Protein AF-A0A1Q6V0K1-F1 (afdb_monomer_lite)

pLDDT: mean 70.64, std 15.36, range [44.47, 91.25]

Sequence (95 aa):
MIAILKREWKSYFQNITGWLFIAAVLALYGLYFLAYNLRAGYPYVSYTLSAISFIMLIAVPILTMRSMAEERHSRTDQLVLTAPVSLGKMIFGKL

Structure (mmCIF, N/CA/C/O backbone):
data_AF-A0A1Q6V0K1-F1
#
_entry.id   AF-A0A1Q6V0K1-F1
#
loop_
_atom_site.group_PDB
_atom_site.id
_atom_site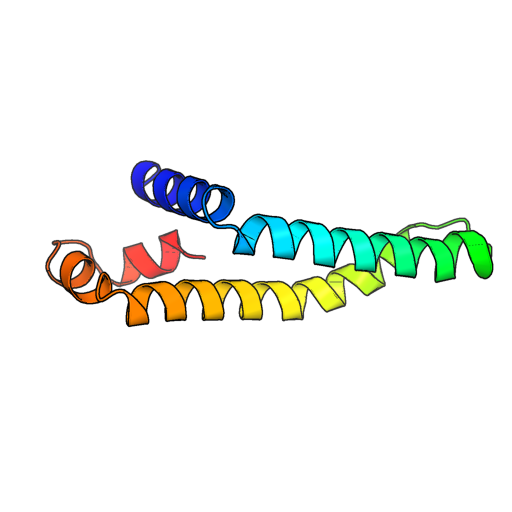.type_symbol
_atom_site.label_atom_id
_atom_site.label_alt_id
_atom_site.label_comp_id
_atom_site.label_asym_id
_atom_site.label_entity_id
_atom_site.label_seq_id
_atom_site.pdbx_PDB_ins_code
_atom_site.Cartn_x
_atom_site.Cartn_y
_atom_site.Cartn_z
_atom_site.occupancy
_atom_site.B_iso_or_equiv
_atom_site.auth_seq_id
_atom_site.auth_comp_id
_atom_site.auth_asym_id
_atom_site.auth_atom_id
_atom_site.pdbx_PDB_model_num
ATOM 1 N N . MET A 1 1 ? -6.475 6.824 24.960 1.00 48.66 1 MET A N 1
ATOM 2 C CA . MET A 1 1 ? -6.339 7.097 23.510 1.00 48.66 1 MET A CA 1
ATOM 3 C C . MET A 1 1 ? -5.386 6.109 22.839 1.00 48.66 1 MET A C 1
ATOM 5 O O . MET A 1 1 ? -5.873 5.295 22.071 1.00 48.66 1 MET A O 1
ATOM 9 N N . ILE A 1 2 ? -4.098 6.049 23.209 1.00 53.91 2 ILE A N 1
ATOM 10 C CA . ILE A 1 2 ? -3.128 5.073 22.651 1.00 53.91 2 ILE A CA 1
ATOM 11 C C . ILE A 1 2 ? -3.545 3.609 22.878 1.00 53.91 2 ILE A C 1
ATOM 13 O O . ILE A 1 2 ? -3.302 2.765 22.028 1.00 53.91 2 ILE A O 1
ATOM 17 N N . ALA A 1 3 ? -4.215 3.294 23.992 1.00 54.78 3 ALA A N 1
ATOM 18 C CA . ALA A 1 3 ? -4.642 1.925 24.294 1.00 54.78 3 ALA A CA 1
ATOM 19 C C . ALA A 1 3 ? -5.667 1.353 23.293 1.00 54.78 3 ALA A C 1
ATOM 21 O O . ALA A 1 3 ? -5.628 0.158 23.019 1.00 54.78 3 ALA A O 1
ATOM 22 N N . ILE A 1 4 ? -6.546 2.194 22.728 1.00 58.28 4 ILE A N 1
ATOM 23 C CA . ILE A 1 4 ? -7.543 1.765 21.732 1.00 58.28 4 ILE A CA 1
ATOM 24 C C . ILE A 1 4 ? -6.850 1.578 20.382 1.00 58.28 4 ILE A C 1
ATOM 26 O O . ILE A 1 4 ? -6.929 0.495 19.821 1.00 58.28 4 ILE A O 1
ATOM 30 N N . LEU A 1 5 ? -6.051 2.558 19.942 1.00 57.84 5 LEU A N 1
ATOM 31 C CA . LEU A 1 5 ? -5.259 2.450 18.711 1.00 57.84 5 LEU A CA 1
ATOM 32 C C . LEU A 1 5 ? -4.309 1.240 18.741 1.00 57.84 5 LEU A C 1
ATOM 34 O O . LEU A 1 5 ? -4.196 0.510 17.767 1.00 57.84 5 LEU A O 1
ATOM 38 N N . LYS A 1 6 ? -3.664 0.974 19.883 1.00 55.91 6 LYS A N 1
ATOM 39 C CA . LYS A 1 6 ? -2.777 -0.183 20.072 1.00 55.91 6 LYS A CA 1
ATOM 40 C C . LYS A 1 6 ? -3.545 -1.506 20.040 1.00 55.91 6 LYS A C 1
ATOM 42 O O . LYS A 1 6 ? -2.997 -2.500 19.570 1.00 55.91 6 LYS A O 1
ATOM 47 N N . ARG A 1 7 ? -4.790 -1.534 20.531 1.00 64.69 7 ARG A N 1
ATOM 48 C CA . ARG A 1 7 ? -5.667 -2.711 20.446 1.00 64.69 7 ARG A CA 1
ATOM 49 C C . ARG A 1 7 ? -6.103 -2.960 19.003 1.00 64.69 7 ARG A C 1
ATOM 51 O O . ARG A 1 7 ? -5.989 -4.090 18.552 1.00 64.69 7 ARG A O 1
ATOM 58 N N . GLU A 1 8 ? -6.519 -1.914 18.294 1.00 61.75 8 GLU A N 1
ATOM 59 C CA . GLU A 1 8 ? -6.896 -1.950 16.873 1.00 61.75 8 GLU A CA 1
ATOM 60 C C . GLU A 1 8 ? -5.728 -2.421 16.000 1.00 61.75 8 GLU A C 1
ATOM 62 O O . GLU A 1 8 ? -5.853 -3.398 15.270 1.00 61.75 8 GLU A O 1
ATOM 67 N N . TRP A 1 9 ? -4.550 -1.806 16.148 1.00 60.59 9 TRP A N 1
ATOM 68 C CA . TRP A 1 9 ? -3.332 -2.210 15.440 1.00 60.59 9 TRP A CA 1
ATOM 69 C C . TRP A 1 9 ? -2.980 -3.670 15.708 1.00 60.59 9 TRP A C 1
ATOM 71 O O . TRP A 1 9 ? -2.704 -4.426 14.781 1.00 60.59 9 TRP A O 1
ATOM 81 N N . LYS A 1 10 ? -3.024 -4.098 16.973 1.00 60.69 10 LYS A N 1
ATOM 82 C CA . LYS A 1 10 ? -2.747 -5.494 17.314 1.00 60.69 10 LYS A CA 1
ATOM 83 C C . LYS A 1 10 ? -3.794 -6.437 16.714 1.00 60.69 10 LYS A C 1
ATOM 85 O O . LYS A 1 10 ? -3.413 -7.495 16.234 1.00 60.69 10 LYS A O 1
ATOM 90 N N . SER A 1 11 ? -5.064 -6.036 16.680 1.00 63.69 11 SER A N 1
ATOM 91 C CA . SER A 1 11 ? -6.151 -6.787 16.043 1.00 63.69 11 SER A CA 1
ATOM 92 C C . SER A 1 11 ? -5.920 -6.945 14.535 1.00 63.69 11 SER A C 1
ATOM 94 O O . SER A 1 11 ? -5.977 -8.064 14.029 1.00 63.69 11 SER A O 1
ATOM 96 N N . TYR A 1 12 ? -5.531 -5.874 13.829 1.00 63.69 12 TYR A N 1
ATOM 97 C CA . TYR A 1 12 ? -5.212 -5.921 12.394 1.00 63.69 12 TYR A CA 1
ATOM 98 C C . TYR A 1 12 ? -4.086 -6.908 12.060 1.00 63.69 12 TYR A C 1
ATOM 100 O O . TYR A 1 12 ? -4.183 -7.623 11.067 1.00 63.69 12 TYR A O 1
ATOM 108 N N . PHE A 1 13 ? -3.038 -6.980 12.888 1.00 63.59 13 PHE A N 1
ATOM 109 C CA . PHE A 1 13 ? -1.919 -7.912 12.682 1.00 63.59 13 PHE A CA 1
ATOM 110 C C . PHE A 1 13 ? -2.155 -9.319 13.255 1.00 63.59 13 PHE A C 1
ATOM 112 O O . PHE A 1 13 ? -1.416 -10.244 12.915 1.00 63.59 13 PHE A O 1
ATOM 119 N N . GLN A 1 14 ? -3.154 -9.499 14.123 1.00 64.19 14 GLN A N 1
ATOM 120 C CA . GLN A 1 14 ? -3.559 -10.810 14.643 1.00 64.19 14 GLN A CA 1
ATOM 121 C C . GLN A 1 14 ? -4.558 -11.519 13.729 1.00 64.19 14 GLN A C 1
ATOM 123 O O . GLN A 1 14 ? -4.640 -12.746 13.760 1.00 64.19 14 GLN A O 1
ATOM 128 N N . ASN A 1 15 ? -5.289 -10.771 12.904 1.00 65.38 15 ASN A N 1
ATOM 129 C CA . ASN A 1 15 ? -6.246 -11.332 11.968 1.00 65.38 15 ASN A CA 1
ATOM 130 C C . ASN A 1 15 ? -5.572 -11.665 10.626 1.00 65.38 15 ASN A C 1
ATOM 132 O O . ASN A 1 15 ? -4.805 -10.872 10.075 1.00 65.38 15 ASN A O 1
ATOM 136 N N . ILE A 1 16 ? -5.889 -12.836 10.061 1.00 72.00 16 ILE A N 1
ATOM 137 C CA . ILE A 1 16 ? -5.330 -13.313 8.778 1.00 72.00 16 ILE A CA 1
ATOM 138 C C . ILE A 1 16 ? -5.598 -12.322 7.629 1.00 72.00 16 ILE A C 1
ATOM 140 O O . ILE A 1 16 ? -4.851 -12.252 6.655 1.00 72.00 16 ILE A O 1
ATOM 144 N N . THR A 1 17 ? -6.658 -11.523 7.758 1.00 72.19 17 THR A N 1
ATOM 145 C CA . THR A 1 17 ? -7.109 -10.541 6.773 1.00 72.19 17 THR A CA 1
ATOM 146 C C . THR A 1 17 ? -6.117 -9.397 6.580 1.00 72.19 17 THR A C 1
ATOM 148 O O . THR A 1 17 ? -5.915 -8.979 5.441 1.00 72.19 17 THR A O 1
ATOM 151 N N . GLY A 1 18 ? -5.449 -8.932 7.643 1.00 72.94 18 GLY A N 1
ATOM 152 C CA . GLY A 1 18 ? -4.428 -7.885 7.544 1.00 72.94 18 GLY A CA 1
ATOM 153 C C . GLY A 1 18 ? -3.203 -8.352 6.758 1.00 72.94 18 GLY A C 1
ATOM 154 O O . GLY A 1 18 ? -2.735 -7.660 5.853 1.00 72.94 18 GLY A O 1
ATOM 155 N N . TRP A 1 19 ? -2.738 -9.574 7.023 1.00 78.19 19 TRP A N 1
ATOM 156 C CA . TRP A 1 19 ? -1.638 -10.187 6.272 1.00 78.19 19 TRP A CA 1
ATOM 157 C C . TRP A 1 19 ? -1.997 -10.436 4.807 1.00 78.19 19 TRP A C 1
ATOM 159 O O . TRP A 1 19 ? -1.191 -10.152 3.921 1.00 78.19 19 TRP A O 1
ATOM 169 N N . LEU A 1 20 ? -3.218 -10.906 4.540 1.00 79.50 20 LEU A N 1
ATOM 170 C CA . LEU A 1 20 ? -3.708 -11.121 3.180 1.00 79.50 20 LEU A CA 1
ATOM 171 C C . LEU A 1 20 ? -3.775 -9.806 2.388 1.00 79.50 20 LEU A C 1
ATOM 173 O O . LEU A 1 20 ? -3.424 -9.770 1.210 1.00 79.50 20 LEU A O 1
ATOM 177 N N . PHE A 1 21 ? -4.178 -8.716 3.043 1.00 80.81 21 PHE A N 1
ATOM 178 C CA . PHE A 1 21 ? -4.204 -7.388 2.439 1.00 80.81 21 PHE A CA 1
ATOM 179 C C . PHE A 1 21 ? -2.802 -6.888 2.083 1.00 80.81 21 PHE A C 1
ATOM 181 O O . PHE A 1 21 ? -2.574 -6.467 0.951 1.00 80.81 21 PHE A O 1
ATOM 188 N N . ILE A 1 22 ? -1.847 -6.992 3.014 1.00 82.50 22 ILE A N 1
ATOM 189 C CA . ILE A 1 22 ? -0.448 -6.614 2.767 1.00 82.50 22 ILE A CA 1
ATOM 190 C C . ILE A 1 22 ? 0.122 -7.420 1.591 1.00 82.50 22 ILE A C 1
ATOM 192 O O . ILE A 1 22 ? 0.743 -6.845 0.697 1.00 82.50 22 ILE A O 1
ATOM 196 N N . ALA A 1 23 ? -0.137 -8.730 1.550 1.00 86.00 23 ALA A N 1
ATOM 197 C CA . ALA A 1 23 ? 0.299 -9.596 0.459 1.00 86.00 23 ALA A CA 1
ATOM 198 C C . ALA A 1 23 ? -0.315 -9.189 -0.893 1.00 86.00 23 ALA A C 1
ATOM 200 O O . ALA A 1 23 ? 0.402 -9.108 -1.889 1.00 86.00 23 ALA A O 1
ATOM 201 N N . ALA A 1 24 ? -1.616 -8.882 -0.935 1.00 86.81 24 ALA A N 1
ATOM 202 C CA . ALA A 1 24 ? -2.296 -8.447 -2.155 1.00 86.81 24 ALA A CA 1
ATOM 203 C C . ALA A 1 24 ? -1.758 -7.104 -2.675 1.00 86.81 24 ALA A C 1
ATOM 205 O O . ALA A 1 24 ? -1.486 -6.963 -3.868 1.00 86.81 24 ALA A O 1
ATOM 206 N N . VAL A 1 25 ? -1.549 -6.130 -1.785 1.00 86.56 25 VAL A N 1
ATOM 207 C CA . VAL A 1 25 ? -0.985 -4.820 -2.142 1.00 86.56 25 VAL A CA 1
ATOM 208 C C . VAL A 1 25 ? 0.446 -4.964 -2.665 1.00 86.56 25 VAL A C 1
ATOM 210 O O . VAL A 1 25 ? 0.779 -4.379 -3.695 1.00 86.56 25 VAL A O 1
ATOM 213 N N . LEU A 1 26 ? 1.281 -5.778 -2.013 1.00 88.75 26 LEU A N 1
ATOM 214 C CA . LEU A 1 26 ? 2.645 -6.056 -2.473 1.00 88.75 26 LEU A CA 1
ATOM 215 C C . LEU A 1 26 ? 2.669 -6.779 -3.825 1.00 88.75 26 LEU A C 1
ATOM 217 O O . LEU A 1 26 ? 3.490 -6.445 -4.677 1.00 88.75 26 LEU A O 1
ATOM 221 N N . ALA A 1 27 ? 1.764 -7.733 -4.049 1.00 91.12 27 ALA A N 1
ATOM 222 C CA . ALA A 1 27 ? 1.652 -8.429 -5.328 1.00 91.12 27 ALA A CA 1
ATOM 223 C C . ALA A 1 27 ? 1.269 -7.466 -6.463 1.00 91.12 27 ALA A C 1
ATOM 225 O O . ALA A 1 27 ? 1.894 -7.483 -7.524 1.00 91.12 27 ALA A O 1
ATOM 226 N N . LEU A 1 28 ? 0.295 -6.579 -6.226 1.00 89.94 28 LEU A N 1
ATOM 227 C CA . LEU A 1 28 ? -0.083 -5.539 -7.184 1.00 89.94 28 LEU A CA 1
ATOM 228 C C . LEU A 1 28 ? 1.075 -4.570 -7.444 1.00 89.94 28 LEU A C 1
ATOM 230 O O . LEU A 1 28 ? 1.348 -4.253 -8.601 1.00 89.94 28 LEU A O 1
ATOM 234 N N . TYR A 1 29 ? 1.805 -4.161 -6.403 1.00 90.06 29 TYR A N 1
ATOM 235 C CA . TYR A 1 29 ? 3.013 -3.346 -6.555 1.00 90.06 29 TYR A CA 1
ATOM 236 C C . TYR A 1 29 ? 4.052 -4.015 -7.445 1.00 90.06 29 TYR A C 1
ATOM 238 O O . TYR A 1 29 ? 4.516 -3.403 -8.405 1.00 90.06 29 TYR A O 1
ATOM 246 N N . GLY A 1 30 ? 4.377 -5.279 -7.170 1.00 89.50 30 GLY A N 1
ATOM 247 C CA . GLY A 1 30 ? 5.320 -6.051 -7.973 1.00 89.50 30 GLY A CA 1
ATOM 248 C C . GLY A 1 30 ? 4.881 -6.162 -9.434 1.00 89.50 30 GLY A C 1
ATOM 249 O O . GLY A 1 30 ? 5.704 -6.015 -10.335 1.00 89.50 30 GLY A O 1
ATOM 250 N N . LEU A 1 31 ? 3.581 -6.341 -9.681 1.00 91.25 31 LEU A N 1
ATOM 251 C CA . LEU A 1 31 ? 3.020 -6.439 -11.029 1.00 91.25 31 LEU A CA 1
ATOM 252 C C . LEU A 1 31 ? 3.149 -5.114 -11.797 1.00 91.25 31 LEU A C 1
ATOM 254 O O . LEU A 1 31 ? 3.642 -5.109 -12.926 1.00 91.25 31 LEU A O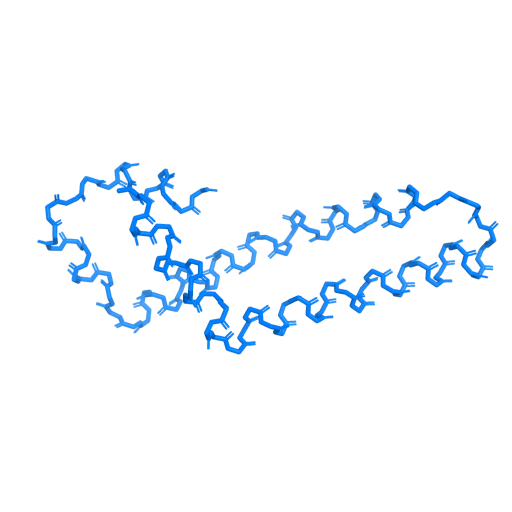 1
ATOM 258 N N . TYR A 1 32 ? 2.795 -3.980 -11.184 1.00 89.19 32 TYR A N 1
ATOM 259 C CA . TYR A 1 32 ? 2.972 -2.659 -11.801 1.00 89.19 32 TYR A CA 1
ATOM 260 C C . TYR A 1 32 ? 4.441 -2.266 -11.954 1.00 89.19 32 TYR A C 1
ATOM 262 O O . TYR A 1 32 ? 4.806 -1.601 -12.925 1.00 89.19 32 TYR A O 1
ATOM 270 N N . PHE A 1 33 ? 5.300 -2.672 -11.021 1.00 89.62 33 PHE A N 1
ATOM 271 C CA . PHE A 1 33 ? 6.738 -2.470 -11.134 1.00 89.62 33 PHE A CA 1
ATOM 272 C C . PHE A 1 33 ? 7.299 -3.237 -12.333 1.00 89.62 33 PHE A C 1
ATOM 274 O O . PHE A 1 33 ? 8.030 -2.670 -13.145 1.00 89.62 33 PHE A O 1
ATOM 281 N N . LEU A 1 34 ? 6.891 -4.498 -12.498 1.00 91.25 34 LEU A N 1
ATOM 282 C CA . LEU A 1 34 ? 7.300 -5.326 -13.623 1.00 91.25 34 LEU A CA 1
ATOM 283 C C . LEU A 1 34 ? 6.767 -4.792 -14.958 1.00 91.25 34 LEU A C 1
ATOM 285 O O . LEU A 1 34 ? 7.494 -4.792 -15.948 1.00 91.25 34 LEU A O 1
ATOM 289 N N . ALA A 1 35 ? 5.532 -4.295 -14.995 1.00 90.25 35 ALA A N 1
ATOM 290 C CA . ALA A 1 35 ? 4.953 -3.709 -16.199 1.00 90.25 35 ALA A CA 1
ATOM 291 C C . ALA A 1 35 ? 5.670 -2.412 -16.626 1.00 90.25 35 ALA A C 1
ATOM 293 O O . ALA A 1 35 ? 6.082 -2.294 -17.780 1.00 90.25 35 ALA A O 1
ATOM 294 N N . TYR A 1 36 ? 5.853 -1.456 -15.710 1.00 89.00 36 TYR A N 1
ATOM 295 C CA . TYR A 1 36 ? 6.402 -0.140 -16.054 1.00 89.00 36 TYR A CA 1
ATOM 296 C C . TYR A 1 36 ? 7.934 -0.097 -16.081 1.00 89.00 36 TYR A C 1
ATOM 298 O O . TYR A 1 36 ? 8.510 0.400 -17.046 1.00 89.00 36 TYR A O 1
ATOM 306 N N . ASN A 1 37 ? 8.609 -0.619 -15.057 1.00 88.00 37 ASN A N 1
ATOM 307 C CA . ASN A 1 37 ? 10.064 -0.477 -14.950 1.00 88.00 37 ASN A CA 1
ATOM 308 C C . ASN A 1 37 ? 10.787 -1.588 -15.719 1.00 88.00 37 ASN A C 1
ATOM 310 O O . ASN A 1 37 ? 11.729 -1.306 -16.451 1.00 88.00 37 ASN A O 1
ATOM 314 N N . LEU A 1 38 ? 10.336 -2.846 -15.602 1.00 86.88 38 LEU A N 1
ATOM 315 C CA . LEU A 1 38 ? 11.032 -3.981 -16.229 1.00 86.88 38 LEU A CA 1
ATOM 316 C C . LEU A 1 38 ? 10.623 -4.221 -17.690 1.00 86.88 38 LEU A C 1
ATOM 318 O O . LEU A 1 38 ? 11.487 -4.506 -18.512 1.00 86.88 38 LEU A O 1
ATOM 322 N N . ARG A 1 39 ? 9.330 -4.125 -18.033 1.00 89.56 39 ARG A N 1
ATOM 323 C CA . ARG A 1 39 ? 8.856 -4.354 -19.411 1.00 89.56 39 ARG A CA 1
ATOM 324 C C . ARG A 1 39 ? 8.910 -3.107 -20.283 1.00 89.56 39 ARG A C 1
ATOM 326 O O . ARG A 1 39 ? 9.411 -3.184 -21.397 1.00 89.56 39 ARG A O 1
ATOM 333 N N . ALA A 1 40 ? 8.375 -1.986 -19.805 1.00 85.94 40 ALA A N 1
ATOM 334 C CA . ALA A 1 40 ? 8.361 -0.745 -20.580 1.00 85.94 40 ALA A CA 1
ATOM 335 C C . ALA A 1 40 ? 9.677 0.052 -20.482 1.00 85.94 40 ALA A C 1
ATOM 337 O O . ALA A 1 40 ? 9.870 0.997 -21.242 1.00 85.94 40 ALA A O 1
ATOM 338 N N . GLY A 1 41 ? 10.594 -0.340 -19.588 1.00 85.50 41 GLY A N 1
ATOM 339 C CA . GLY A 1 41 ? 11.932 0.248 -19.487 1.00 85.50 41 GLY A CA 1
ATOM 340 C C . GLY A 1 41 ? 11.956 1.659 -18.899 1.00 85.50 41 GLY A C 1
ATOM 341 O O . GLY A 1 41 ? 12.935 2.380 -19.089 1.00 85.50 41 GLY A O 1
ATOM 342 N N . TYR A 1 42 ? 10.898 2.083 -18.198 1.00 84.81 42 TYR A N 1
ATOM 343 C CA . TYR A 1 42 ? 10.906 3.381 -17.532 1.00 84.81 42 TYR A CA 1
ATOM 344 C C . TYR A 1 42 ? 11.885 3.358 -16.347 1.00 84.81 42 TYR A C 1
ATOM 346 O O . TYR A 1 42 ? 11.760 2.499 -15.478 1.00 84.81 42 TYR A O 1
ATOM 354 N N . PRO A 1 43 ? 12.817 4.323 -16.246 1.00 85.12 43 PRO A N 1
ATOM 355 C CA . PRO A 1 43 ? 13.757 4.400 -15.126 1.00 85.12 43 PRO A CA 1
ATOM 356 C C . PRO A 1 43 ? 13.127 5.007 -13.861 1.00 85.12 43 PRO A C 1
ATOM 358 O O . PRO A 1 43 ? 13.777 5.107 -12.822 1.00 85.12 43 PRO A O 1
ATOM 361 N N . TYR A 1 44 ? 11.869 5.450 -13.946 1.00 84.56 44 TYR A N 1
ATOM 362 C CA . TYR A 1 44 ? 11.184 6.154 -12.874 1.00 84.56 44 TYR A CA 1
ATOM 363 C C . TYR A 1 44 ? 10.138 5.269 -12.195 1.00 84.56 44 TYR A C 1
ATOM 365 O O . TYR A 1 44 ? 9.075 4.979 -12.748 1.00 84.56 44 TYR A O 1
ATOM 373 N N . VAL A 1 45 ? 10.390 4.960 -10.923 1.00 86.31 45 VAL A N 1
ATOM 374 C CA . VAL A 1 45 ? 9.454 4.232 -10.048 1.00 86.31 45 VAL A CA 1
ATOM 375 C C . VAL A 1 45 ? 8.185 5.047 -9.753 1.00 86.31 45 VAL A C 1
ATOM 377 O O . VAL A 1 45 ? 7.164 4.488 -9.355 1.00 86.31 45 VAL A O 1
ATOM 380 N N . SER A 1 46 ? 8.206 6.362 -9.996 1.00 87.38 46 SER A N 1
ATOM 381 C CA . SER A 1 46 ? 7.070 7.264 -9.773 1.00 87.38 46 SER A CA 1
ATOM 382 C C . SER A 1 46 ? 5.799 6.836 -10.513 1.00 87.38 46 SER A C 1
ATOM 384 O O . SER A 1 46 ? 4.712 7.000 -9.964 1.00 87.38 46 SER A O 1
ATOM 386 N N . TYR A 1 47 ? 5.907 6.231 -11.700 1.00 85.44 47 TYR A N 1
ATOM 387 C CA . TYR A 1 47 ? 4.747 5.727 -12.445 1.00 85.44 47 TYR A CA 1
ATOM 388 C C . TYR A 1 47 ? 4.064 4.556 -11.732 1.00 85.44 47 TYR A C 1
ATOM 390 O O . TYR A 1 47 ? 2.847 4.559 -11.546 1.00 85.44 47 TYR A O 1
ATOM 398 N N . THR A 1 48 ? 4.849 3.587 -11.259 1.00 87.19 48 THR A N 1
ATOM 399 C CA . THR A 1 48 ? 4.352 2.472 -10.441 1.00 87.19 48 THR A CA 1
ATOM 400 C C . THR A 1 48 ? 3.754 2.975 -9.129 1.00 87.19 48 THR A C 1
ATOM 402 O O . THR A 1 48 ? 2.692 2.507 -8.720 1.00 87.19 48 THR A O 1
ATOM 405 N N . LEU A 1 49 ? 4.403 3.951 -8.488 1.00 86.69 49 LEU A N 1
ATOM 406 C CA . LEU A 1 49 ? 3.917 4.543 -7.244 1.00 86.69 49 LEU A CA 1
ATOM 407 C C . LEU A 1 49 ? 2.578 5.266 -7.452 1.00 86.69 49 LEU A C 1
ATOM 409 O O . LEU A 1 49 ? 1.646 5.067 -6.683 1.00 86.69 49 LEU A O 1
ATOM 413 N N . SER A 1 50 ? 2.451 6.055 -8.519 1.00 88.50 50 SER A N 1
ATOM 414 C CA . SER A 1 50 ? 1.216 6.773 -8.846 1.00 88.50 50 SER A CA 1
ATOM 415 C C . SER A 1 50 ? 0.056 5.812 -9.128 1.00 88.50 50 SER A C 1
ATOM 417 O O . SER A 1 50 ? -1.037 5.992 -8.588 1.00 88.50 50 SER A O 1
ATOM 419 N N . ALA A 1 51 ? 0.308 4.740 -9.889 1.00 85.75 51 ALA A N 1
ATOM 420 C CA . ALA A 1 51 ? -0.687 3.703 -10.151 1.00 85.75 51 ALA A CA 1
ATOM 421 C C . ALA A 1 51 ? -1.160 3.021 -8.856 1.00 85.75 51 ALA A C 1
ATOM 423 O O . ALA A 1 51 ? -2.358 2.799 -8.668 1.00 85.75 51 ALA A O 1
ATOM 424 N N . ILE A 1 52 ? -0.242 2.736 -7.924 1.00 88.50 52 ILE A N 1
ATOM 425 C CA . ILE A 1 52 ? -0.622 2.091 -6.667 1.00 88.50 52 ILE A CA 1
ATOM 426 C C . ILE A 1 52 ? -1.309 3.030 -5.680 1.00 88.50 52 ILE A C 1
ATOM 428 O O . ILE A 1 52 ? -2.161 2.576 -4.921 1.00 88.50 52 ILE A O 1
ATOM 432 N N . SER A 1 53 ? -1.007 4.331 -5.707 1.00 86.19 53 SER A N 1
ATOM 433 C CA . SER A 1 53 ? -1.724 5.329 -4.907 1.00 86.19 53 SER A CA 1
ATOM 434 C C . SER A 1 53 ? -3.218 5.352 -5.238 1.00 86.19 53 SER A C 1
ATOM 436 O O . SER A 1 53 ? -4.044 5.448 -4.331 1.00 86.19 53 SER A O 1
ATOM 438 N N . PHE A 1 54 ? -3.579 5.194 -6.514 1.00 84.25 54 PHE A N 1
ATOM 439 C CA . PHE A 1 54 ? -4.981 5.090 -6.920 1.00 84.25 54 PHE A CA 1
ATOM 440 C C . PHE A 1 54 ? -5.652 3.825 -6.365 1.00 84.25 54 PHE A C 1
ATOM 442 O O . PHE A 1 54 ? -6.779 3.868 -5.879 1.00 84.25 54 PHE A O 1
ATOM 449 N N . ILE A 1 55 ? -4.939 2.697 -6.368 1.00 84.38 55 ILE A N 1
ATOM 450 C CA . ILE A 1 55 ? -5.441 1.440 -5.796 1.00 84.38 55 ILE A CA 1
ATOM 451 C C . ILE A 1 55 ? -5.597 1.557 -4.280 1.00 84.38 55 ILE A C 1
ATOM 453 O O . ILE A 1 55 ? -6.614 1.128 -3.747 1.00 84.38 55 ILE A O 1
ATOM 457 N N . MET A 1 56 ? -4.638 2.176 -3.588 1.00 82.38 56 MET A N 1
ATOM 458 C CA . MET A 1 56 ? -4.709 2.449 -2.148 1.00 82.38 56 MET A CA 1
ATOM 459 C C . MET A 1 56 ? -5.950 3.270 -1.781 1.00 82.38 56 MET A C 1
ATOM 461 O O . MET A 1 56 ? -6.600 2.961 -0.786 1.00 82.38 56 MET A O 1
ATOM 465 N N . LEU A 1 57 ? -6.330 4.255 -2.601 1.00 84.12 57 LEU A N 1
ATOM 466 C CA . LEU A 1 57 ? -7.539 5.059 -2.387 1.00 84.12 57 LEU A CA 1
ATOM 467 C C . LEU A 1 57 ? -8.827 4.230 -2.359 1.00 84.12 57 LEU A C 1
ATOM 469 O O . LEU A 1 57 ? -9.771 4.612 -1.678 1.00 84.12 57 LEU A O 1
ATOM 473 N N . ILE A 1 58 ? -8.868 3.103 -3.070 1.00 80.50 58 ILE A N 1
ATOM 474 C CA . ILE A 1 58 ? -10.009 2.179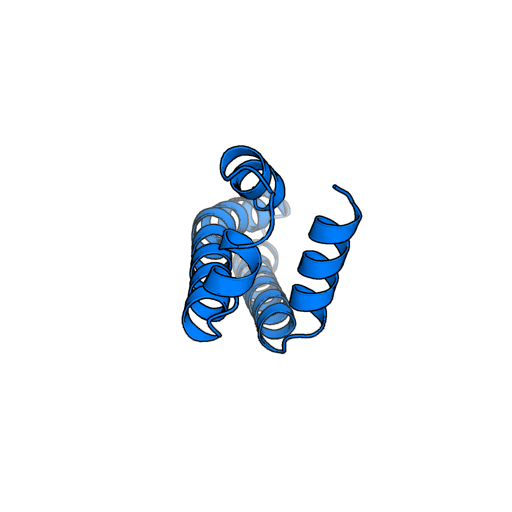 -3.076 1.00 80.50 58 ILE A CA 1
ATOM 475 C C . ILE A 1 58 ? -9.826 1.094 -2.005 1.00 80.50 58 ILE A C 1
ATOM 477 O O . ILE A 1 58 ? -10.763 0.736 -1.292 1.00 80.50 58 ILE A O 1
ATOM 481 N N . ALA A 1 59 ? -8.605 0.589 -1.856 1.00 78.12 59 ALA A N 1
ATOM 482 C CA . ALA A 1 59 ? -8.266 -0.497 -0.950 1.00 78.12 59 ALA A CA 1
ATOM 483 C C . ALA A 1 59 ? -8.420 -0.101 0.528 1.00 78.12 59 ALA A C 1
ATOM 485 O O . ALA A 1 59 ? -8.885 -0.915 1.324 1.00 78.12 59 ALA A O 1
ATOM 486 N N . VAL A 1 60 ? -8.085 1.143 0.893 1.00 78.06 60 VAL A N 1
ATOM 487 C CA . VAL A 1 60 ? -8.209 1.655 2.268 1.00 78.06 60 VAL A CA 1
ATOM 488 C C . VAL A 1 60 ? -9.675 1.696 2.729 1.00 78.06 60 VAL A C 1
ATOM 490 O O . VAL A 1 60 ? -9.963 1.076 3.752 1.00 78.06 60 VAL A O 1
ATOM 493 N N . PRO A 1 61 ? -10.626 2.315 1.995 1.00 75.94 61 PRO A N 1
ATOM 494 C CA . PRO A 1 61 ? -12.050 2.248 2.323 1.00 75.94 61 PRO A CA 1
ATOM 495 C C . PRO A 1 61 ? -12.598 0.824 2.408 1.00 75.94 61 PRO A C 1
ATOM 497 O O . PRO A 1 61 ? -13.401 0.522 3.283 1.00 75.94 61 PRO A O 1
ATOM 500 N N . ILE A 1 62 ? -12.172 -0.073 1.514 1.00 76.69 62 ILE A N 1
ATOM 501 C CA . ILE A 1 62 ? -12.625 -1.470 1.538 1.00 76.69 62 ILE A CA 1
ATOM 502 C C . ILE A 1 62 ? -12.151 -2.166 2.818 1.00 76.69 62 ILE A C 1
ATOM 504 O O . ILE A 1 62 ? -12.929 -2.875 3.460 1.00 76.69 62 ILE A O 1
ATOM 508 N N . LEU A 1 63 ? -10.892 -1.951 3.209 1.00 72.31 63 LEU A N 1
ATOM 509 C CA . LEU A 1 63 ? -10.342 -2.507 4.441 1.00 72.31 63 LEU A CA 1
ATOM 510 C C . LEU A 1 63 ? -11.074 -1.955 5.672 1.00 72.31 63 LEU A C 1
ATOM 512 O O . LEU A 1 63 ? -11.465 -2.732 6.544 1.00 72.31 63 LEU A O 1
ATOM 516 N N . THR A 1 64 ? -11.298 -0.639 5.733 1.00 71.62 64 THR A N 1
ATOM 517 C CA . THR A 1 64 ? -11.981 -0.003 6.867 1.00 71.62 64 THR A CA 1
ATOM 518 C C . THR A 1 64 ? -13.441 -0.432 6.957 1.00 71.62 64 THR A C 1
ATOM 520 O O . THR A 1 64 ? -13.884 -0.823 8.034 1.00 71.62 64 THR A O 1
ATOM 523 N N . MET A 1 65 ? -14.181 -0.470 5.844 1.00 72.44 65 MET A N 1
ATOM 524 C CA . MET A 1 65 ? -15.565 -0.960 5.820 1.00 72.44 65 MET A CA 1
ATOM 525 C C . MET A 1 65 ? -15.663 -2.422 6.254 1.00 72.44 65 MET A C 1
ATOM 527 O O . MET A 1 65 ? -16.575 -2.775 7.000 1.00 72.44 65 MET A O 1
ATOM 531 N N . ARG A 1 66 ? -14.723 -3.275 5.828 1.00 69.69 66 ARG A N 1
ATOM 532 C CA . ARG A 1 66 ? -14.694 -4.680 6.249 1.00 69.69 66 ARG A CA 1
ATOM 533 C C . ARG A 1 66 ? -14.395 -4.820 7.739 1.00 69.69 66 ARG A C 1
ATOM 535 O O . ARG A 1 66 ? -15.086 -5.579 8.408 1.00 69.69 66 ARG A O 1
ATOM 542 N N . SER A 1 67 ? -13.419 -4.076 8.255 1.00 66.44 67 SER A N 1
ATOM 543 C CA . SER A 1 67 ? -13.099 -4.052 9.687 1.00 66.44 67 SER A CA 1
ATOM 544 C C . SER A 1 67 ? -14.313 -3.615 10.521 1.00 66.44 67 SER A C 1
ATOM 546 O O . SER A 1 67 ? -14.708 -4.295 11.467 1.00 66.44 67 SER A O 1
ATOM 548 N N . MET A 1 68 ? -15.012 -2.562 10.080 1.00 61.12 68 MET A N 1
ATOM 549 C CA . MET A 1 68 ? -16.254 -2.093 10.707 1.00 61.12 68 MET A CA 1
ATOM 550 C C . MET A 1 68 ? -17.399 -3.116 10.607 1.0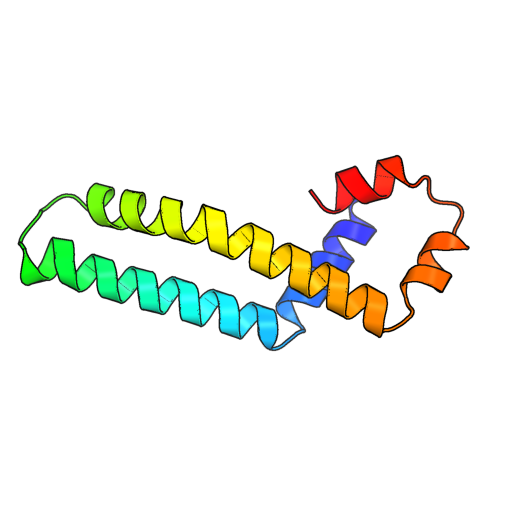0 61.12 68 MET A C 1
ATOM 552 O O . MET A 1 68 ? -18.202 -3.245 11.531 1.00 61.12 68 MET A O 1
ATOM 556 N N . ALA A 1 69 ? -17.496 -3.862 9.504 1.00 61.03 69 ALA A N 1
ATOM 557 C CA . ALA A 1 69 ? -18.486 -4.925 9.348 1.00 61.03 69 ALA A CA 1
ATOM 558 C C . ALA A 1 69 ? -18.185 -6.141 10.244 1.00 61.03 69 ALA A C 1
ATOM 560 O O . ALA A 1 69 ? -19.114 -6.720 10.807 1.00 61.03 69 ALA A O 1
ATOM 561 N N . GLU A 1 70 ? -16.911 -6.508 10.414 1.00 63.47 70 GLU A N 1
ATOM 562 C CA . GLU A 1 70 ? -16.473 -7.585 11.314 1.00 63.47 70 GLU A CA 1
ATOM 563 C C . GLU A 1 70 ? -16.764 -7.242 12.789 1.00 63.47 70 GLU A C 1
ATOM 565 O O . GLU A 1 70 ? -17.227 -8.106 13.541 1.00 63.47 70 GLU A O 1
ATOM 570 N N . GLU A 1 71 ? -16.612 -5.980 13.200 1.00 59.81 71 GLU A N 1
ATOM 571 C CA . GLU A 1 71 ? -17.021 -5.514 14.536 1.00 59.81 71 GLU A CA 1
ATOM 572 C C . GLU A 1 71 ? -18.542 -5.540 14.742 1.00 59.81 71 GLU A C 1
ATOM 574 O O . GLU A 1 71 ? -19.017 -6.009 15.784 1.00 59.81 71 GLU A O 1
ATOM 579 N N . ARG A 1 72 ? -19.310 -5.116 13.728 1.00 57.31 72 ARG A N 1
ATOM 580 C CA . ARG A 1 72 ? -20.780 -5.141 13.754 1.00 57.31 72 ARG A CA 1
ATOM 581 C C . ARG A 1 72 ? -21.329 -6.568 13.808 1.00 57.31 72 ARG A C 1
ATOM 583 O O . ARG A 1 72 ? -22.295 -6.836 14.523 1.00 57.31 72 ARG A O 1
ATOM 590 N N . HIS A 1 73 ? -20.695 -7.497 13.092 1.00 57.47 73 HIS A N 1
ATOM 591 C CA . HIS A 1 73 ? -21.040 -8.920 13.101 1.00 57.47 73 HIS A CA 1
ATOM 592 C C . HIS A 1 73 ? -20.691 -9.594 14.438 1.00 57.47 73 HIS A C 1
ATOM 594 O O . HIS A 1 73 ? -21.444 -10.435 14.927 1.00 57.47 73 HIS A O 1
ATOM 600 N N . SER A 1 74 ? -19.591 -9.185 15.078 1.00 58.84 74 SER A N 1
ATOM 601 C CA . SER A 1 74 ? -19.130 -9.746 16.358 1.00 58.84 74 SER A CA 1
ATOM 602 C C . SER A 1 74 ? -19.920 -9.252 17.583 1.00 58.84 74 SER A C 1
ATOM 604 O O . SER A 1 74 ? -19.608 -9.641 18.706 1.00 58.84 74 SER A O 1
ATOM 606 N N . ARG A 1 75 ? -20.947 -8.399 17.398 1.00 53.47 75 ARG A N 1
ATOM 607 C CA . ARG A 1 75 ? -21.742 -7.739 18.463 1.00 53.47 75 ARG A CA 1
ATOM 608 C C . ARG A 1 75 ? -20.910 -6.962 19.499 1.00 53.47 75 ARG A C 1
ATOM 610 O O . ARG A 1 75 ? -21.438 -6.559 20.535 1.00 53.47 75 ARG A O 1
ATOM 617 N N . THR A 1 76 ? -19.642 -6.671 19.213 1.00 53.81 76 THR A N 1
ATOM 618 C CA . THR A 1 76 ? -18.778 -5.842 20.068 1.00 53.81 76 THR A CA 1
ATOM 619 C C . THR A 1 76 ? -19.260 -4.389 20.113 1.00 53.81 76 THR A C 1
ATOM 621 O O . THR A 1 76 ? -18.989 -3.687 21.085 1.00 53.81 76 THR A O 1
ATOM 624 N N . ASP A 1 77 ? -20.044 -3.965 19.115 1.00 50.47 77 ASP A N 1
ATOM 625 C CA . ASP A 1 77 ? -20.708 -2.658 19.078 1.00 50.47 77 ASP A CA 1
ATOM 626 C C . ASP A 1 77 ? -21.552 -2.391 20.333 1.00 50.47 77 ASP A C 1
ATOM 628 O O . ASP A 1 77 ? -21.533 -1.276 20.850 1.00 50.47 77 ASP A O 1
ATOM 632 N N . GLN A 1 78 ? -22.235 -3.402 20.889 1.00 44.53 78 GLN A N 1
ATOM 633 C CA . GLN A 1 78 ? -23.023 -3.220 22.116 1.00 44.53 78 GLN A CA 1
ATOM 634 C C . GLN A 1 78 ? -22.137 -2.951 23.338 1.00 44.53 78 GLN A C 1
ATOM 636 O O . GLN A 1 78 ? -22.458 -2.069 24.125 1.00 44.53 78 GLN A O 1
ATOM 641 N N . LEU A 1 79 ? -20.995 -3.638 23.462 1.00 49.97 79 LEU A N 1
ATOM 642 C CA . LEU A 1 79 ? -20.039 -3.452 24.564 1.00 49.97 79 LEU A CA 1
ATOM 643 C C . LEU A 1 79 ? -19.329 -2.092 24.511 1.00 49.97 79 LEU A C 1
ATOM 645 O O . LEU A 1 79 ? -19.002 -1.524 25.553 1.00 49.97 79 LEU A O 1
ATOM 649 N N . VAL A 1 80 ? -19.094 -1.560 23.308 1.00 50.72 80 VAL A N 1
ATOM 650 C CA . VAL A 1 80 ? -18.464 -0.247 23.113 1.00 50.72 80 VAL A CA 1
ATOM 651 C C . VAL A 1 80 ? -19.480 0.894 23.280 1.00 50.72 80 V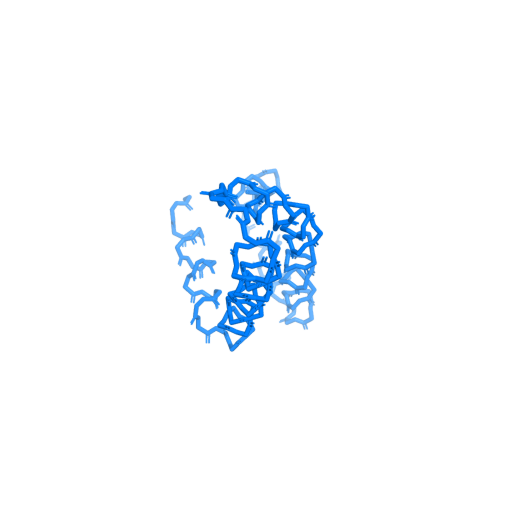AL A C 1
ATOM 653 O O . VAL A 1 80 ? -19.115 1.938 23.815 1.00 50.72 80 VAL A O 1
ATOM 656 N N . LEU A 1 81 ? -20.752 0.695 22.907 1.00 47.34 81 LEU A N 1
ATOM 657 C CA . LEU A 1 81 ? -21.841 1.667 23.104 1.00 47.34 81 LEU A CA 1
ATOM 658 C C . LEU A 1 81 ? -22.334 1.763 24.558 1.00 47.34 81 LEU A C 1
ATOM 660 O O . LEU A 1 81 ? -22.843 2.810 24.951 1.00 47.34 81 LEU A O 1
ATOM 664 N N . THR A 1 82 ? -22.179 0.710 25.370 1.00 48.03 82 THR A N 1
ATOM 665 C CA . THR A 1 82 ? -22.463 0.760 26.819 1.00 48.03 82 THR A CA 1
ATOM 666 C C . THR A 1 82 ? -21.286 1.269 27.651 1.00 48.03 82 THR A C 1
ATOM 668 O O . THR A 1 82 ? -21.454 1.580 28.829 1.00 48.03 82 THR A O 1
ATOM 671 N N . ALA A 1 83 ? -20.087 1.358 27.070 1.00 48.84 83 AL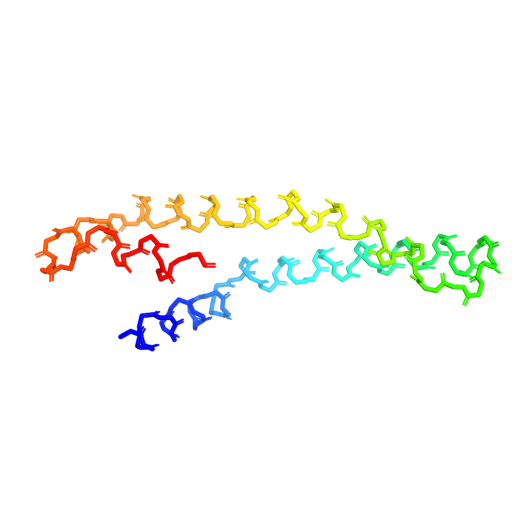A A N 1
ATOM 672 C CA . ALA A 1 83 ? -18.950 2.003 27.713 1.00 48.84 83 ALA A CA 1
ATOM 673 C C . ALA A 1 83 ? -19.100 3.536 27.604 1.00 48.84 83 ALA A C 1
ATOM 675 O O . ALA A 1 83 ? -19.526 4.030 26.560 1.00 48.84 83 ALA A O 1
ATOM 676 N N . PRO A 1 84 ? -18.748 4.321 28.641 1.00 44.47 84 PRO A N 1
ATOM 677 C CA . PRO A 1 84 ? -18.952 5.769 28.677 1.00 44.47 84 PRO A CA 1
ATOM 678 C C . PRO A 1 84 ? -17.904 6.475 27.804 1.00 44.47 84 PRO A C 1
ATOM 680 O O . PRO A 1 84 ? -17.011 7.167 28.294 1.00 44.47 84 PRO A O 1
ATOM 683 N N . VAL A 1 85 ? -17.954 6.260 26.491 1.00 53.72 85 VAL A N 1
ATOM 684 C CA . VAL A 1 85 ? -16.995 6.812 25.535 1.00 53.72 85 VAL A CA 1
ATOM 685 C C . VAL A 1 85 ? -17.761 7.484 24.405 1.00 53.72 85 VAL A C 1
ATOM 687 O O . VAL A 1 85 ? -18.477 6.853 23.636 1.00 53.72 85 VAL A O 1
ATOM 690 N N . SER A 1 86 ? -17.628 8.808 24.325 1.00 48.47 86 SER A N 1
ATOM 691 C CA . SER A 1 86 ? -18.355 9.650 23.373 1.00 48.47 86 SER A CA 1
ATOM 692 C C . SER A 1 86 ? -18.095 9.232 21.919 1.00 48.47 86 SER A C 1
ATOM 694 O O . SER A 1 86 ? -16.931 9.193 21.509 1.00 48.47 86 SER A O 1
ATOM 696 N N . LEU A 1 87 ? -19.162 9.034 21.133 1.00 54.44 87 LEU A N 1
ATOM 697 C CA . LEU A 1 87 ? -19.133 8.650 19.709 1.00 54.44 87 LEU A CA 1
ATOM 698 C C . LEU A 1 87 ? -18.099 9.432 18.875 1.00 54.44 87 LEU A C 1
ATOM 700 O O . LEU A 1 87 ? -17.358 8.839 18.097 1.00 54.44 87 LEU A O 1
ATOM 704 N N . GLY A 1 88 ? -17.983 10.750 19.077 1.00 54.59 88 GLY A N 1
ATOM 705 C CA . GLY A 1 88 ? -17.031 11.590 18.334 1.00 54.59 88 GLY A CA 1
ATOM 706 C C . GLY A 1 88 ? -15.556 11.232 18.565 1.00 54.59 88 GLY A C 1
ATOM 707 O O . GLY A 1 88 ? -14.738 11.352 17.658 1.00 54.59 88 GLY A O 1
ATOM 708 N N . LYS A 1 89 ? -15.213 10.712 19.751 1.00 51.81 89 LYS A N 1
ATOM 709 C CA . LYS A 1 89 ? -13.853 10.245 20.083 1.00 51.81 89 LYS A CA 1
ATOM 710 C C . LYS A 1 89 ? -13.548 8.862 19.501 1.00 51.81 89 LYS A C 1
ATOM 712 O O . LYS A 1 89 ? -12.381 8.501 19.401 1.00 51.81 89 LYS A O 1
ATOM 717 N N . MET A 1 90 ? -14.576 8.100 19.122 1.00 53.50 90 MET A N 1
ATOM 718 C CA . MET A 1 90 ? -14.433 6.807 18.450 1.00 53.50 90 MET A CA 1
ATOM 719 C C . MET A 1 90 ? -14.158 6.993 16.957 1.00 53.50 90 MET A C 1
ATOM 721 O O . MET A 1 90 ? -13.283 6.330 16.412 1.00 53.50 90 MET A O 1
ATOM 725 N N . ILE A 1 91 ? -14.845 7.950 16.325 1.00 55.41 91 ILE A N 1
ATOM 726 C CA . ILE A 1 91 ? -14.641 8.299 14.913 1.00 55.41 91 ILE A CA 1
ATOM 727 C C . ILE A 1 91 ? -13.207 8.803 14.696 1.00 55.41 91 ILE A C 1
ATOM 729 O O . ILE A 1 91 ? -12.513 8.304 13.820 1.00 55.41 91 ILE A O 1
ATOM 733 N N . PHE A 1 92 ? -12.720 9.699 15.560 1.00 51.38 92 PHE A N 1
ATOM 734 C CA . PHE A 1 92 ? -11.341 10.207 15.500 1.00 51.38 92 PHE A CA 1
ATOM 735 C C . PHE A 1 92 ? -10.256 9.189 15.883 1.00 51.38 92 PHE A C 1
ATOM 737 O O . PHE A 1 92 ? -9.086 9.437 15.629 1.00 51.38 92 PHE A O 1
ATOM 744 N N . GLY A 1 93 ? -10.613 8.082 16.542 1.00 47.84 93 GLY A N 1
ATOM 745 C CA . GLY A 1 93 ? -9.668 7.009 16.867 1.00 47.84 93 GLY A CA 1
ATOM 746 C C . GLY A 1 93 ? -9.579 5.912 15.801 1.00 47.84 93 GLY A C 1
ATOM 747 O O . GLY A 1 93 ? -8.671 5.088 15.883 1.00 47.84 93 GLY A O 1
ATOM 748 N N . LYS A 1 94 ? -10.535 5.882 14.861 1.00 47.97 94 LYS A N 1
ATOM 749 C CA . LYS A 1 94 ? -10.623 4.931 13.738 1.00 47.97 94 LYS A CA 1
ATOM 750 C C . LYS A 1 94 ? -10.196 5.528 12.391 1.00 47.97 94 LYS A C 1
ATOM 752 O O . LYS A 1 94 ? -9.900 4.756 11.483 1.00 47.97 94 LYS A O 1
ATOM 757 N N . LEU A 1 95 ? -10.214 6.859 12.268 1.00 46.59 95 LEU A N 1
ATOM 758 C CA . LEU A 1 95 ? -9.580 7.622 11.184 1.00 46.59 95 LEU A CA 1
ATOM 759 C C . LEU A 1 95 ? -8.057 7.619 11.356 1.00 46.59 95 LEU A C 1
ATOM 761 O O . LEU A 1 95 ? -7.369 7.469 10.325 1.00 46.59 95 LEU A O 1
#

Secondary structure (DSSP, 8-state):
-HHHHHHHHHHHHHSHHHHHHHHHHHHHHHHHHIIIIIIS--S-THHHHHHHHHHHHHHHHHHHHHHHHHHHHTTHHHHHHSSS--HHHHHHHH-

Radius of gyration: 17.78 Å; chains: 1; bounding box: 37×25×49 Å

Foldseek 3Di:
DVVVLVVVVVVLVVDVVNVVLVVVLVVLLVVLCCVVCVVVVDPDCVRSVVVSVVVCVVSVVVVLVVVVVVCVVVVCVVVVVPPPDDPVVVVVSSD